Protein AF-A0A954EF34-F1 (afdb_monomer)

Mean predicted aligned error: 4.03 Å

Radius of gyration: 16.62 Å; Cα contacts (8 Å, |Δi|>4): 221; chains: 1; bounding box: 43×36×41 Å

Foldseek 3Di:
DVCLLCQLQPNDPVSVLVSLQVLLPDQEDELVRLLSLLVSCPDPPPSSVVSSLSNLVSYEYADPVSLLVLLVCLVVDPDPVSLLSSLVNLLVNLAADPNSLVSLVVCCDPVHDPSNNLSSLSSCVSRHDPVCLVVNLVVLVVQCPPPDPSSNVSSVVSND

Nearest PDB structures (foldseek):
  9e8j-assembly1_U  TM=6.197E-01  e=1.028E+00  Homo sapiens
  6epd-assembly1_N  TM=5.793E-01  e=1.822E+00  Rattus norvegicus
  6msh-assembly1_U  TM=5.974E-01  e=3.387E+00  Homo sapiens
  8cvt-assembly1_f  TM=4.638E-01  e=3.908E+00  Homo sapiens
  4yv6-assembly2_D  TM=3.339E-01  e=2.004E+00  Streptococcus dysgalactiae

pLDDT: mean 91.8, std 5.05, range [64.88, 97.81]

Secondary structure (DSSP, 8-state):
-HHHHHHHHHS-HHHHHHHHHHHHTSS-B-HHHHHHHHHHT--S-HHHHHHHHHHHHTB---SHHHHHHHHHHHTT--SHHHHHHHHHHHHHH----HHHHHHHHGGGSTTS-HHHHHHHHHHHHHH--GGGHHHHHHHHHHHTT-S-HHHHHHHHTT--

Solvent-accessible surface area (backbone atoms only — not comparable to full-atom values): 8533 Å² total; per-residue (Å²): 109,67,66,41,53,48,24,43,76,73,42,54,74,68,42,23,35,54,25,30,44,58,50,34,74,40,83,68,36,50,45,76,53,48,54,53,43,58,69,52,48,82,55,92,48,63,70,44,39,51,26,35,50,51,24,53,75,38,41,50,46,91,47,66,69,43,45,40,54,52,51,60,43,43,85,72,45,90,45,68,68,56,35,38,50,48,33,52,46,52,26,74,38,50,62,60,32,65,71,39,40,58,59,42,55,65,40,61,43,86,90,43,56,69,70,40,24,48,41,28,54,54,18,38,74,50,16,56,30,78,91,44,46,66,58,53,40,54,51,26,58,58,34,54,73,42,92,47,65,68,48,14,58,54,24,54,74,65,63,116

Sequence (160 aa):
MEDLLTQLKSGTSQQRREAARSLATRSEVSGSVLLALIDCWQTDDEQLREWIAESLEKGQIQTEADAIQLARQLNRCPLIDQQWHILRILARSGVRSQSVYQIIRDYWHPDEAETVRTQALKTAASICPEESSEDFQQQCQKLLKDPSQVIASTAKRYCS

Structure (mmCIF, N/CA/C/O backbone):
data_AF-A0A954EF34-F1
#
_entry.id   AF-A0A954EF34-F1
#
loop_
_atom_site.group_PDB
_atom_site.id
_atom_site.type_symbol
_atom_site.label_atom_id
_atom_site.label_alt_id
_atom_site.label_comp_id
_atom_site.label_asym_id
_atom_site.label_entity_id
_atom_site.label_seq_id
_atom_site.pdbx_PDB_ins_code
_atom_site.Cartn_x
_atom_site.Cartn_y
_atom_site.Cartn_z
_atom_site.occupancy
_atom_site.B_iso_or_equiv
_atom_site.auth_seq_id
_atom_site.auth_comp_id
_atom_site.auth_asym_id
_atom_site.auth_atom_id
_atom_site.pdbx_PDB_model_num
ATOM 1 N N . MET A 1 1 ? -10.288 -0.031 21.423 1.00 83.75 1 MET A N 1
ATOM 2 C CA . MET A 1 1 ? -9.856 -0.008 20.003 1.00 83.75 1 MET A CA 1
ATOM 3 C C . MET A 1 1 ? -11.082 -0.059 19.113 1.00 83.75 1 MET A C 1
ATOM 5 O O . MET A 1 1 ? -11.216 0.793 18.251 1.00 83.75 1 MET A O 1
ATOM 9 N N . GLU A 1 2 ? -11.995 -0.994 19.372 1.00 85.69 2 GLU A N 1
ATOM 10 C CA . GLU A 1 2 ? -13.271 -1.123 18.658 1.00 85.69 2 GLU A CA 1
ATOM 11 C C . GLU A 1 2 ? -14.100 0.168 18.654 1.00 85.69 2 GLU A C 1
ATOM 13 O O . GLU A 1 2 ? -14.547 0.577 17.590 1.00 85.69 2 GLU A O 1
ATOM 18 N N . ASP A 1 3 ? -14.200 0.881 19.781 1.00 90.88 3 ASP A N 1
ATOM 19 C CA . ASP A 1 3 ? -14.911 2.171 19.822 1.00 90.88 3 ASP A CA 1
ATOM 20 C C . ASP A 1 3 ? -14.321 3.214 18.865 1.00 90.88 3 ASP A C 1
ATOM 22 O O . ASP A 1 3 ? -15.062 3.893 18.159 1.00 90.88 3 ASP A O 1
ATOM 26 N N . LEU A 1 4 ? -12.986 3.301 18.778 1.00 91.56 4 LEU A N 1
ATOM 27 C CA . LEU A 1 4 ? -12.308 4.213 17.850 1.00 91.56 4 LEU A CA 1
ATOM 28 C C . LEU A 1 4 ? -12.561 3.804 16.395 1.00 91.56 4 LEU A C 1
ATOM 30 O O . LEU A 1 4 ? -12.767 4.661 15.545 1.00 91.56 4 LEU A O 1
ATOM 34 N N . LEU A 1 5 ? -12.584 2.501 16.102 1.00 91.00 5 LEU A N 1
ATOM 35 C CA . LEU A 1 5 ? -12.902 1.999 14.764 1.00 91.00 5 LEU A CA 1
ATOM 36 C C . LEU A 1 5 ? -14.351 2.291 14.372 1.00 91.00 5 LEU A C 1
ATOM 38 O O . LEU A 1 5 ? -14.607 2.681 13.235 1.00 91.00 5 LEU A O 1
ATOM 42 N N . THR A 1 6 ? -15.286 2.141 15.307 1.00 92.81 6 THR A N 1
ATOM 43 C CA . THR A 1 6 ? -16.696 2.489 15.103 1.00 92.81 6 THR A CA 1
ATOM 44 C C . THR A 1 6 ? -16.847 3.988 14.859 1.00 92.81 6 THR A C 1
ATOM 46 O O . THR A 1 6 ? -17.466 4.392 13.878 1.00 92.81 6 THR A O 1
ATOM 49 N N . GLN A 1 7 ? -16.215 4.827 15.684 1.00 93.56 7 GLN A N 1
ATOM 50 C CA . GLN A 1 7 ? -16.222 6.282 15.505 1.00 93.56 7 GLN A CA 1
ATOM 51 C C . GLN A 1 7 ? -15.598 6.709 14.173 1.00 93.56 7 GLN A C 1
ATOM 53 O O . GLN A 1 7 ? -16.146 7.577 13.502 1.00 93.56 7 GLN A O 1
ATOM 58 N N . LEU A 1 8 ? -14.498 6.079 13.756 1.00 92.19 8 LEU A N 1
ATOM 59 C CA . LEU A 1 8 ? -13.829 6.367 12.488 1.00 92.19 8 LEU A CA 1
ATOM 60 C C . LEU A 1 8 ? -14.711 6.035 11.270 1.00 92.19 8 LEU A C 1
ATOM 62 O O . LEU A 1 8 ? -14.740 6.803 10.304 1.00 92.19 8 LEU A O 1
ATOM 66 N N . LYS A 1 9 ? -15.437 4.911 11.327 1.00 90.75 9 LYS A N 1
ATOM 67 C CA . LYS A 1 9 ? -16.268 4.407 10.223 1.00 90.75 9 LYS A CA 1
ATOM 68 C C . LYS A 1 9 ? -17.631 5.086 10.123 1.00 90.75 9 LYS A C 1
ATOM 70 O O . LYS A 1 9 ? -18.087 5.351 9.017 1.00 90.75 9 LYS A O 1
ATOM 75 N N . SER A 1 10 ? -18.294 5.334 11.252 1.00 91.38 10 SER A N 1
ATOM 76 C CA . SER A 1 10 ? -19.704 5.756 11.276 1.00 91.38 10 SER A CA 1
ATOM 77 C C . SER A 1 10 ? -20.009 6.908 12.235 1.00 91.38 10 SER A C 1
ATOM 79 O O . SER A 1 10 ? -21.178 7.199 12.481 1.00 91.38 10 SER A O 1
ATOM 81 N N . GLY A 1 11 ? -18.992 7.548 12.813 1.00 91.12 11 GLY A N 1
ATOM 82 C CA . GLY A 1 11 ? -19.175 8.725 13.659 1.00 91.12 11 GLY A CA 1
ATOM 83 C C . GLY A 1 11 ? -19.466 10.001 12.864 1.00 91.12 11 GLY A C 1
ATOM 84 O O . GLY A 1 11 ? -19.335 10.056 11.640 1.00 91.12 11 GLY A O 1
ATOM 85 N N . THR A 1 12 ? -19.814 11.068 13.582 1.00 93.56 12 THR A N 1
ATOM 86 C CA . THR A 1 12 ? -19.846 12.433 13.034 1.00 93.56 12 THR A CA 1
ATOM 87 C C . THR A 1 12 ? -18.456 12.860 12.552 1.00 93.56 12 THR A C 1
ATOM 89 O O . THR A 1 12 ? -17.453 12.288 12.974 1.00 93.56 12 THR A O 1
ATOM 92 N N . SER A 1 13 ? -18.349 13.904 11.722 1.00 89.88 13 SER A N 1
ATOM 93 C CA . SER A 1 13 ? -17.039 14.407 11.268 1.00 89.88 13 SER A CA 1
ATOM 94 C C . SER A 1 13 ? -16.082 14.685 12.432 1.00 89.88 13 SER A C 1
ATOM 96 O O . SER A 1 13 ? -14.914 14.317 12.365 1.00 89.88 13 SER A O 1
ATOM 98 N N . GLN A 1 14 ? -16.589 15.244 13.537 1.00 92.81 14 GLN A N 1
ATOM 99 C CA . GLN A 1 14 ? -15.803 15.458 14.752 1.00 92.81 14 GLN A CA 1
ATOM 100 C C . GLN A 1 14 ? -15.358 14.138 15.402 1.00 92.81 14 GLN A C 1
ATOM 102 O O . GLN A 1 14 ? -14.187 13.999 15.742 1.00 92.81 14 GLN A O 1
ATOM 107 N N . GLN A 1 15 ? -16.247 13.152 15.532 1.00 94.38 15 GLN A N 1
ATOM 108 C CA . GLN A 1 15 ? -15.893 11.845 16.100 1.00 94.38 15 GLN A CA 1
ATOM 109 C C . GLN A 1 15 ? -14.874 11.101 15.232 1.00 94.38 15 GLN A C 1
ATOM 111 O O . GLN A 1 15 ? -13.936 10.511 15.758 1.00 94.38 15 GLN A O 1
ATOM 116 N N . ARG A 1 16 ? -15.014 11.162 13.903 1.00 93.75 16 ARG A N 1
ATOM 117 C CA . ARG A 1 16 ? -14.060 10.562 12.958 1.00 93.75 16 ARG A CA 1
ATOM 118 C C . ARG A 1 16 ? -12.677 11.190 13.106 1.00 93.75 16 ARG A C 1
ATOM 120 O O . ARG A 1 16 ? -11.682 10.476 13.188 1.00 93.75 16 ARG A O 1
ATOM 127 N N . ARG A 1 17 ? -12.634 12.519 13.200 1.00 91.50 17 ARG A N 1
ATOM 128 C CA . ARG A 1 17 ? -11.441 13.328 13.474 1.00 91.50 17 ARG A CA 1
ATOM 129 C C . ARG A 1 17 ? -10.765 12.949 14.789 1.00 91.50 17 ARG A C 1
ATOM 131 O O . ARG A 1 17 ? -9.581 12.630 14.803 1.00 91.50 17 ARG A O 1
ATOM 138 N N . GLU A 1 18 ? -11.516 12.938 15.885 1.00 93.12 18 GLU A N 1
ATOM 139 C CA . GLU A 1 18 ? -11.010 12.572 17.212 1.00 93.12 18 GLU A CA 1
ATOM 140 C C . GLU A 1 18 ? -10.507 11.126 17.251 1.00 93.12 18 GLU A C 1
ATOM 142 O O . GLU A 1 18 ? -9.452 10.859 17.834 1.00 93.12 18 GLU A O 1
ATOM 147 N N . ALA A 1 19 ? -11.206 10.209 16.580 1.00 93.56 19 ALA A N 1
ATOM 148 C CA . ALA A 1 19 ? -10.789 8.822 16.457 1.00 93.56 19 ALA A CA 1
ATOM 149 C C . ALA A 1 19 ? -9.484 8.693 15.661 1.00 93.56 19 ALA A C 1
ATOM 151 O O . ALA A 1 19 ? -8.542 8.075 16.152 1.00 93.56 19 ALA A O 1
ATOM 152 N N . ALA A 1 20 ? -9.384 9.320 14.484 1.00 92.19 20 ALA A N 1
ATOM 153 C CA . ALA A 1 20 ? -8.168 9.308 13.671 1.00 92.19 20 ALA A CA 1
ATOM 154 C C . ALA A 1 20 ? -6.982 9.946 14.401 1.00 92.19 20 ALA A C 1
ATOM 156 O O . ALA A 1 20 ? -5.909 9.353 14.446 1.00 92.19 20 ALA A O 1
ATOM 157 N N . ARG A 1 21 ? -7.179 11.093 15.061 1.00 92.50 21 ARG A N 1
ATOM 158 C CA . ARG A 1 21 ? -6.149 11.725 15.896 1.00 92.50 21 ARG A CA 1
ATOM 159 C C . ARG A 1 21 ? -5.697 10.801 17.026 1.00 92.50 21 ARG A C 1
ATOM 161 O O . ARG A 1 21 ? -4.505 10.665 17.279 1.00 92.50 21 ARG A O 1
ATOM 168 N N . SER A 1 22 ? -6.643 10.161 17.709 1.00 92.25 22 SER A N 1
ATOM 169 C CA . SER A 1 22 ? -6.346 9.227 18.803 1.00 92.25 22 SER A CA 1
ATOM 170 C C . SER A 1 22 ? -5.623 7.969 18.321 1.00 92.25 22 SER A C 1
ATOM 172 O O . SER A 1 22 ? -4.856 7.378 19.077 1.00 92.25 22 SER A O 1
ATOM 174 N N . LEU A 1 23 ? -5.865 7.53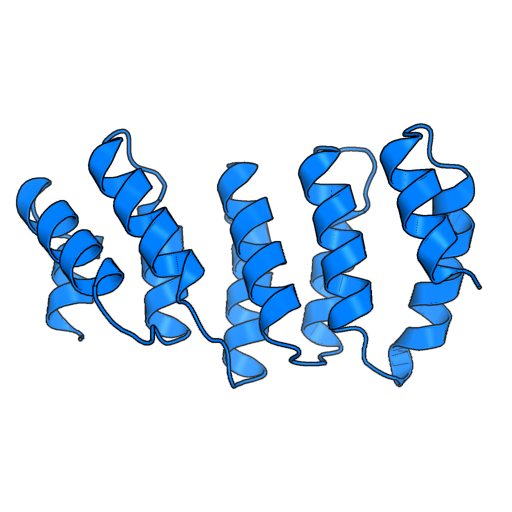7 17.082 1.00 91.06 23 LEU A N 1
ATOM 175 C CA . LEU A 1 23 ? -5.106 6.466 16.439 1.00 91.06 23 LEU A CA 1
ATOM 176 C C . LEU A 1 23 ? -3.705 6.946 16.040 1.00 91.06 23 LEU A C 1
ATOM 178 O O . LEU A 1 23 ? -2.740 6.222 16.270 1.00 91.06 23 LEU A O 1
ATOM 182 N N . ALA A 1 24 ? -3.572 8.182 15.558 1.00 87.75 24 ALA A N 1
ATOM 183 C CA . ALA A 1 24 ? -2.295 8.772 15.173 1.00 87.75 24 ALA A CA 1
ATOM 184 C C . ALA A 1 24 ? -1.352 8.936 16.368 1.00 87.75 24 ALA A C 1
ATOM 186 O O . ALA A 1 24 ? -0.144 8.813 16.211 1.00 87.75 24 ALA A O 1
ATOM 187 N N . THR A 1 25 ? -1.851 9.176 17.582 1.00 88.06 25 THR A N 1
ATOM 188 C CA . THR A 1 25 ? -0.995 9.291 18.777 1.00 88.06 25 THR A CA 1
ATOM 189 C C . THR A 1 25 ? -0.551 7.949 19.361 1.00 88.06 25 THR A C 1
ATOM 191 O O . THR A 1 25 ? 0.275 7.932 20.275 1.00 88.06 25 THR A O 1
ATOM 194 N N . ARG A 1 26 ? -1.051 6.819 18.849 1.00 86.06 26 ARG A N 1
ATOM 195 C CA . ARG A 1 26 ? -0.655 5.487 19.324 1.00 86.06 26 ARG A CA 1
ATOM 196 C C . ARG A 1 26 ? 0.688 5.067 18.738 1.00 86.06 26 ARG A C 1
ATOM 198 O O . ARG A 1 26 ? 1.029 5.416 17.613 1.00 86.06 26 ARG A O 1
ATOM 205 N N . SER A 1 27 ? 1.446 4.306 19.525 1.00 72.88 27 SER A N 1
ATOM 206 C CA . SER A 1 27 ? 2.754 3.782 19.121 1.00 72.88 27 SER A CA 1
ATOM 207 C C . SER A 1 27 ? 2.648 2.699 18.052 1.00 72.88 27 SER A C 1
ATOM 209 O O . SER A 1 27 ? 3.551 2.571 17.235 1.00 72.88 27 SER A O 1
ATOM 211 N N . GLU A 1 28 ? 1.554 1.934 18.053 1.00 73.75 28 GLU A N 1
ATOM 212 C CA . GLU A 1 28 ? 1.329 0.834 17.120 1.00 73.75 28 GLU A CA 1
ATOM 213 C C . GLU A 1 28 ? -0.143 0.744 16.723 1.00 73.75 28 GLU A C 1
ATOM 215 O O . GLU A 1 28 ? -1.054 0.943 17.538 1.00 73.75 28 GLU A O 1
ATOM 220 N N . VAL A 1 29 ? -0.365 0.416 15.452 1.00 81.06 29 VAL A N 1
ATOM 221 C CA . VAL A 1 29 ? -1.690 0.218 14.868 1.00 81.06 29 VAL A CA 1
ATOM 222 C C . VAL A 1 29 ? -1.706 -1.116 14.126 1.00 81.06 29 VAL A C 1
ATOM 224 O O . VAL A 1 29 ? -0.845 -1.359 13.282 1.00 81.06 29 VAL A O 1
ATOM 227 N N . SER A 1 30 ? -2.657 -1.989 14.478 1.00 83.88 30 SER A N 1
ATOM 228 C CA . SER A 1 30 ? -2.760 -3.356 13.946 1.00 83.88 30 SER A CA 1
ATOM 229 C C . SER A 1 30 ? -3.337 -3.396 12.528 1.00 83.88 30 SER A C 1
ATOM 231 O O . SER A 1 30 ? -3.979 -2.441 12.089 1.00 83.88 30 SER A O 1
ATOM 233 N N . GLY A 1 31 ? -3.185 -4.532 11.831 1.00 82.38 31 GLY A N 1
ATOM 234 C CA . GLY A 1 31 ? -3.682 -4.732 10.461 1.00 82.38 31 GLY A CA 1
ATOM 235 C C . GLY A 1 31 ? -5.156 -4.354 10.267 1.00 82.38 31 GLY A C 1
ATOM 236 O O . GLY A 1 31 ? -5.490 -3.591 9.363 1.00 82.38 31 GLY A O 1
ATOM 237 N N . SER A 1 32 ? -6.034 -4.783 11.180 1.00 83.25 32 SER A N 1
ATOM 238 C CA . SER A 1 32 ? -7.465 -4.425 11.147 1.00 83.25 32 SER A CA 1
ATOM 239 C C . SER A 1 32 ? -7.731 -2.917 11.234 1.00 83.25 32 SER A C 1
ATOM 241 O O . SER A 1 32 ? -8.666 -2.412 10.607 1.00 83.25 32 SER A O 1
ATOM 243 N N . VAL A 1 33 ? -6.904 -2.181 11.980 1.00 88.31 33 VAL A N 1
ATOM 244 C CA . VAL A 1 33 ? -7.017 -0.726 12.078 1.00 88.31 33 VAL A CA 1
ATOM 245 C C . VAL A 1 33 ? -6.491 -0.056 10.814 1.00 88.31 33 VAL A C 1
ATOM 247 O O . 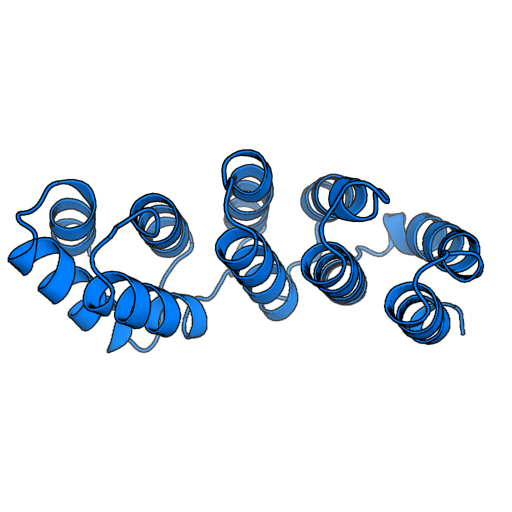VAL A 1 33 ? -7.106 0.898 10.349 1.00 88.31 33 VAL A O 1
ATOM 250 N N . LEU A 1 34 ? -5.415 -0.574 10.215 1.00 87.75 34 LEU A N 1
ATOM 251 C CA . LEU A 1 34 ? -4.889 -0.063 8.946 1.00 87.75 34 LEU A CA 1
ATOM 252 C C . LEU A 1 34 ? -5.919 -0.161 7.824 1.00 87.75 34 LEU A C 1
ATOM 254 O O . LEU A 1 34 ? -6.122 0.812 7.103 1.00 87.75 34 LEU A O 1
ATOM 258 N N . LEU A 1 35 ? -6.624 -1.289 7.727 1.00 87.31 35 LEU A N 1
ATOM 259 C CA . LEU A 1 35 ? -7.704 -1.455 6.754 1.00 87.31 35 LEU A CA 1
ATOM 260 C C . LEU A 1 35 ? -8.816 -0.420 6.962 1.00 87.31 35 LEU A C 1
ATOM 262 O O . LEU A 1 35 ? -9.220 0.247 6.015 1.00 87.31 35 LEU A O 1
ATOM 266 N N . ALA A 1 36 ? -9.255 -0.219 8.208 1.00 89.62 36 ALA A N 1
ATOM 267 C CA . ALA A 1 36 ? -10.280 0.776 8.518 1.00 89.62 36 ALA A CA 1
ATOM 268 C C . ALA A 1 36 ? -9.833 2.214 8.202 1.00 89.62 36 ALA A C 1
ATOM 270 O O . ALA A 1 36 ? -10.629 3.009 7.704 1.00 89.62 36 ALA A O 1
ATOM 271 N N . LEU A 1 37 ? -8.571 2.545 8.482 1.00 90.94 37 LEU A N 1
ATOM 272 C CA . LEU A 1 37 ? -7.963 3.836 8.159 1.00 90.94 37 LEU A CA 1
ATOM 273 C C . LEU A 1 37 ? -7.942 4.081 6.645 1.00 90.94 37 LEU A C 1
ATOM 275 O O . LEU A 1 37 ? -8.328 5.158 6.199 1.00 90.94 37 LEU A O 1
ATOM 279 N N . ILE A 1 38 ? -7.565 3.074 5.857 1.00 90.25 38 ILE A N 1
ATOM 280 C CA . ILE A 1 38 ? -7.548 3.151 4.390 1.00 90.25 38 ILE A CA 1
ATOM 281 C C . ILE A 1 38 ? -8.955 3.309 3.818 1.00 90.25 38 ILE A C 1
ATOM 283 O O . ILE A 1 38 ? -9.161 4.168 2.962 1.00 90.25 38 ILE A O 1
ATOM 287 N N . ASP A 1 39 ? -9.929 2.542 4.310 1.00 87.69 39 ASP A N 1
ATOM 288 C CA 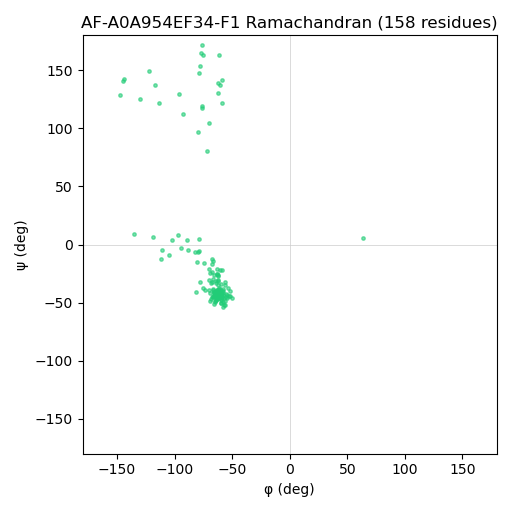. ASP A 1 39 ? -11.329 2.677 3.888 1.00 87.69 39 ASP A CA 1
ATOM 289 C C . ASP A 1 39 ? -11.854 4.099 4.153 1.00 87.69 39 ASP A C 1
ATOM 291 O O . ASP A 1 39 ? -12.562 4.681 3.335 1.00 87.69 39 ASP A O 1
ATOM 295 N N . CYS A 1 40 ? -11.459 4.696 5.281 1.00 88.19 40 CYS A N 1
ATOM 296 C CA . CYS A 1 40 ? -11.906 6.029 5.685 1.00 88.19 40 CYS A CA 1
ATOM 297 C C . CYS A 1 40 ? -11.126 7.181 5.037 1.00 88.19 40 CYS A C 1
ATOM 299 O O . CYS A 1 40 ? -11.513 8.339 5.214 1.00 88.19 40 CYS A O 1
ATOM 301 N N . TRP A 1 41 ? -10.055 6.890 4.293 1.00 88.12 41 TRP A N 1
ATOM 302 C CA . TRP A 1 41 ? -9.211 7.896 3.642 1.00 88.12 41 TRP A CA 1
ATOM 303 C C . TRP A 1 41 ? -9.946 8.632 2.515 1.00 88.12 41 TRP A C 1
ATOM 305 O O . TRP A 1 41 ? -9.603 9.771 2.198 1.00 88.12 41 TRP A O 1
ATOM 315 N N . GLN A 1 42 ? -10.982 8.022 1.927 1.00 84.06 42 GLN A N 1
ATOM 316 C CA . GLN A 1 42 ? -11.875 8.701 0.983 1.00 84.06 42 GLN A CA 1
ATOM 317 C C . GLN A 1 42 ? -12.769 9.695 1.730 1.00 84.06 42 GLN A C 1
ATOM 319 O O . GLN A 1 42 ? -13.910 9.414 2.092 1.00 84.06 42 GLN A O 1
ATOM 324 N N . THR A 1 43 ? -12.207 10.859 2.023 1.00 83.94 43 THR A N 1
ATOM 325 C CA . THR A 1 43 ? -12.866 11.933 2.754 1.00 83.94 43 THR A CA 1
ATOM 326 C C . THR A 1 43 ? -12.414 13.279 2.206 1.00 83.94 43 THR A C 1
ATOM 328 O O . THR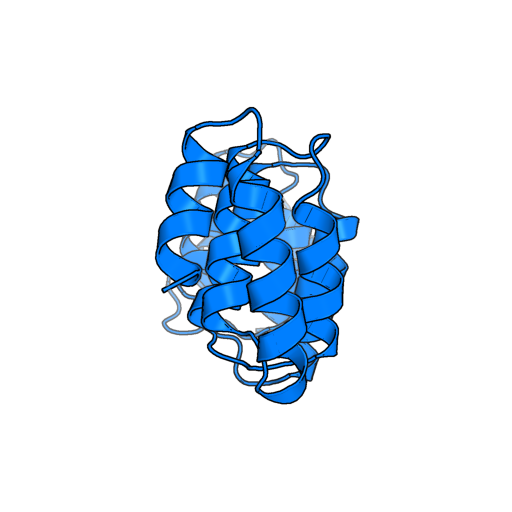 A 1 43 ? -11.229 13.464 1.921 1.00 83.94 43 THR A O 1
ATOM 331 N N . ASP A 1 44 ? -13.340 14.229 2.096 1.00 86.56 44 ASP A N 1
ATOM 332 C CA . ASP A 1 44 ? -13.041 15.630 1.748 1.00 86.56 44 ASP A CA 1
ATOM 333 C C . ASP A 1 44 ? -12.498 16.423 2.947 1.00 86.56 44 ASP A C 1
ATOM 335 O O . ASP A 1 44 ? -12.090 17.575 2.836 1.00 86.56 44 ASP A O 1
ATOM 339 N N . ASP A 1 45 ? -12.485 15.789 4.116 1.00 89.94 45 ASP A N 1
ATOM 340 C CA . ASP A 1 45 ? -11.947 16.341 5.346 1.00 89.94 45 ASP A CA 1
ATOM 341 C C . ASP A 1 45 ? -10.416 16.224 5.372 1.00 89.94 45 ASP A C 1
ATOM 343 O O . ASP A 1 45 ? -9.863 15.175 5.710 1.00 89.94 45 ASP A O 1
ATOM 347 N N . GLU A 1 46 ? -9.735 17.307 4.999 1.00 88.12 46 GLU A N 1
ATOM 348 C CA . GLU A 1 46 ? -8.271 17.387 4.925 1.00 88.12 46 GLU A CA 1
ATOM 349 C C . GLU A 1 46 ? -7.592 17.012 6.249 1.00 88.12 46 GLU A C 1
ATOM 351 O O . GLU A 1 46 ? -6.655 16.216 6.259 1.00 88.12 46 GLU A O 1
ATOM 356 N N . GLN A 1 47 ? -8.123 17.492 7.376 1.00 89.56 47 GLN A N 1
ATOM 357 C CA . GLN A 1 47 ? -7.565 17.203 8.696 1.00 89.56 47 GLN A CA 1
ATOM 358 C C . GLN A 1 47 ? -7.709 15.721 9.064 1.00 89.56 47 GLN A C 1
ATOM 360 O O . GLN A 1 47 ? -6.804 15.113 9.636 1.00 89.56 47 GLN A O 1
ATOM 365 N N . LEU A 1 48 ? -8.848 15.113 8.717 1.00 91.06 48 LEU A N 1
ATOM 366 C CA . LEU A 1 48 ? -9.030 13.675 8.886 1.00 91.06 48 LEU A CA 1
ATOM 367 C C . LEU A 1 48 ? -8.027 12.900 8.023 1.00 91.06 48 LEU A C 1
ATOM 369 O O . LEU A 1 48 ? -7.428 11.942 8.505 1.00 91.06 48 LEU A O 1
ATOM 373 N N . ARG A 1 49 ? -7.809 13.326 6.776 1.00 90.31 49 ARG A N 1
ATOM 374 C CA . ARG A 1 49 ? -6.841 12.697 5.869 1.00 90.31 49 ARG A CA 1
ATOM 375 C C . ARG A 1 49 ? -5.414 12.766 6.419 1.00 90.31 49 ARG A C 1
ATOM 377 O O . ARG A 1 49 ? -4.719 11.755 6.388 1.00 90.31 49 ARG A O 1
ATOM 384 N N . GLU A 1 50 ? -5.010 13.908 6.970 1.00 88.88 50 GLU A N 1
ATOM 385 C CA . GLU A 1 50 ? -3.700 14.100 7.604 1.00 88.88 50 GLU A CA 1
ATOM 386 C C . GLU A 1 50 ? -3.489 13.129 8.777 1.00 88.88 50 GLU A C 1
ATOM 388 O O . GLU A 1 50 ? -2.513 12.379 8.799 1.00 88.88 50 GLU A O 1
ATOM 393 N N . TRP A 1 51 ? -4.445 13.031 9.705 1.00 92.38 51 TRP A N 1
ATOM 394 C CA . TRP A 1 51 ? -4.323 12.093 10.828 1.00 92.38 51 TRP A CA 1
ATOM 395 C C . TRP A 1 51 ? -4.387 10.626 10.414 1.00 92.38 51 TRP A C 1
ATOM 397 O O . TRP A 1 51 ? -3.744 9.780 11.042 1.00 92.38 51 TRP A O 1
ATOM 407 N N . ILE A 1 52 ? -5.138 10.298 9.361 1.00 91.62 52 ILE A N 1
ATOM 408 C CA . ILE A 1 52 ? -5.106 8.952 8.788 1.00 91.62 52 ILE A CA 1
ATOM 409 C C . ILE A 1 52 ? -3.702 8.666 8.235 1.00 91.62 52 ILE A C 1
ATOM 411 O O . ILE A 1 52 ? -3.153 7.607 8.539 1.00 91.62 52 ILE A O 1
ATOM 415 N N . ALA A 1 53 ? -3.092 9.602 7.500 1.00 88.50 53 ALA A N 1
ATOM 416 C CA . ALA A 1 53 ? -1.724 9.474 6.996 1.00 88.50 53 ALA A CA 1
ATOM 417 C C . ALA A 1 53 ? -0.721 9.217 8.125 1.00 88.50 53 ALA A C 1
ATOM 419 O O . ALA A 1 53 ? -0.006 8.213 8.088 1.00 88.50 53 ALA A O 1
ATOM 420 N N . GLU A 1 54 ? -0.733 10.047 9.170 1.00 88.56 54 GLU A N 1
ATOM 421 C CA . GLU A 1 54 ? 0.129 9.874 10.346 1.00 88.56 54 GLU A CA 1
ATOM 422 C C . GLU A 1 54 ? -0.079 8.516 11.033 1.00 88.56 54 GLU A C 1
ATOM 424 O O . GLU A 1 54 ? 0.883 7.865 11.448 1.00 88.56 54 GLU A O 1
ATOM 429 N N . SER A 1 55 ? -1.330 8.059 11.138 1.00 89.12 55 SER A N 1
ATOM 430 C CA . SER A 1 55 ? -1.656 6.752 11.719 1.00 89.12 55 SER A CA 1
ATOM 431 C C . SER A 1 55 ? -1.094 5.605 10.876 1.00 89.12 55 SER A C 1
ATOM 433 O O . SER A 1 55 ? -0.499 4.670 11.413 1.00 89.12 55 SER A O 1
ATOM 435 N N . LEU A 1 56 ? -1.236 5.675 9.548 1.00 89.00 56 LEU A N 1
ATOM 436 C CA . LEU A 1 56 ? -0.686 4.678 8.626 1.00 89.00 56 LEU A CA 1
ATOM 437 C C . LEU A 1 56 ? 0.845 4.622 8.691 1.00 89.00 56 LEU A C 1
ATOM 439 O O . LEU A 1 56 ? 1.436 3.540 8.599 1.00 89.00 56 LEU A O 1
ATOM 443 N N . GLU A 1 57 ? 1.515 5.755 8.910 1.00 84.94 57 GLU A N 1
ATOM 444 C CA . GLU A 1 57 ? 2.968 5.774 9.088 1.00 84.94 57 GLU A CA 1
ATOM 445 C C . GLU A 1 57 ? 3.425 4.990 10.325 1.00 84.94 57 GLU A C 1
ATOM 447 O O . GLU A 1 57 ? 4.523 4.434 10.308 1.00 84.94 57 GLU A O 1
ATOM 452 N N . LYS A 1 58 ? 2.573 4.843 11.338 1.00 84.62 58 LYS A N 1
ATOM 453 C CA . LYS A 1 58 ? 2.844 4.056 12.555 1.00 84.62 58 LYS A CA 1
ATOM 454 C C . LYS A 1 58 ? 2.324 2.619 12.471 1.00 84.62 58 LYS A C 1
ATOM 456 O O . LYS A 1 58 ? 2.528 1.820 13.383 1.00 84.62 58 LYS A O 1
ATOM 461 N N . GLY A 1 59 ? 1.654 2.285 11.371 1.00 81.38 59 GLY A N 1
ATOM 462 C CA . GLY A 1 59 ? 1.113 0.964 11.107 1.00 81.38 59 GLY A CA 1
ATOM 463 C C . GLY A 1 59 ? 2.173 -0.119 11.026 1.00 81.38 59 GLY A C 1
ATOM 464 O O . GLY A 1 59 ? 3.128 0.005 10.252 1.00 81.38 59 GLY A O 1
ATOM 465 N N . GLN A 1 60 ? 1.947 -1.208 11.760 1.00 80.50 60 GLN A N 1
ATOM 466 C CA . GLN A 1 60 ? 2.736 -2.428 11.659 1.00 80.50 60 GLN A CA 1
ATOM 467 C C . GLN A 1 60 ? 1.860 -3.582 11.178 1.00 80.50 60 GLN A C 1
ATOM 469 O O . GLN A 1 60 ? 0.733 -3.777 11.630 1.00 80.50 60 GLN A O 1
ATOM 474 N N . ILE A 1 61 ? 2.419 -4.371 10.269 1.00 86.81 61 ILE A N 1
ATOM 475 C CA . ILE A 1 61 ? 1.858 -5.645 9.834 1.00 86.81 61 ILE A CA 1
ATOM 476 C C . ILE A 1 61 ? 2.822 -6.711 10.318 1.00 86.81 61 ILE A C 1
ATOM 478 O O . ILE A 1 61 ? 4.000 -6.664 9.973 1.00 86.81 61 ILE A O 1
ATOM 482 N N . GLN A 1 62 ? 2.323 -7.643 11.123 1.00 83.88 62 GLN A N 1
ATOM 483 C CA . GLN A 1 62 ? 3.140 -8.708 11.710 1.00 83.88 62 GLN A CA 1
ATOM 484 C C . GLN A 1 62 ? 2.793 -10.089 11.148 1.00 83.88 62 GLN A C 1
ATOM 486 O O . GLN A 1 62 ? 3.536 -11.042 11.362 1.00 83.88 62 GLN A O 1
ATOM 491 N N . THR A 1 63 ? 1.672 -10.211 10.430 1.00 90.12 63 THR A N 1
ATOM 492 C CA . THR A 1 63 ? 1.191 -11.491 9.911 1.00 90.12 63 THR A CA 1
ATOM 493 C C . THR A 1 63 ? 1.045 -11.461 8.396 1.00 90.12 63 THR A C 1
ATOM 495 O O . THR A 1 63 ? 0.724 -10.433 7.796 1.00 90.12 63 THR A O 1
ATOM 498 N N . GLU A 1 64 ? 1.235 -12.620 7.768 1.00 93.12 64 GLU A N 1
ATOM 499 C CA . GLU A 1 64 ? 0.951 -12.801 6.344 1.00 93.12 64 GLU A CA 1
ATOM 500 C C . GLU A 1 64 ? -0.528 -12.558 6.022 1.00 93.12 64 GLU A C 1
ATOM 502 O O . GLU A 1 64 ? -0.842 -11.943 5.006 1.00 93.12 64 GLU A O 1
ATOM 507 N N . ALA A 1 65 ? -1.444 -12.969 6.902 1.00 91.88 65 ALA A N 1
ATOM 508 C CA . ALA A 1 65 ? -2.875 -12.755 6.704 1.00 91.88 65 ALA A CA 1
ATOM 509 C C . ALA A 1 65 ? -3.223 -11.260 6.593 1.00 91.88 65 ALA A C 1
ATOM 511 O O . ALA A 1 65 ? -3.938 -10.866 5.669 1.00 91.88 65 ALA A O 1
ATOM 512 N N . ASP A 1 66 ? -2.672 -10.428 7.480 1.00 91.06 66 ASP A N 1
ATOM 513 C CA . ASP A 1 66 ? -2.841 -8.973 7.430 1.00 91.06 66 ASP A CA 1
ATOM 514 C C . ASP A 1 66 ? -2.209 -8.379 6.161 1.00 91.06 66 ASP A C 1
ATOM 516 O O . ASP A 1 66 ? -2.815 -7.529 5.507 1.00 91.06 66 ASP A O 1
ATOM 520 N N . ALA A 1 67 ? -1.019 -8.851 5.769 1.00 93.44 67 ALA A N 1
ATOM 521 C CA . ALA A 1 67 ? -0.346 -8.406 4.548 1.00 93.44 67 ALA A CA 1
ATOM 522 C C . ALA A 1 67 ? -1.174 -8.726 3.292 1.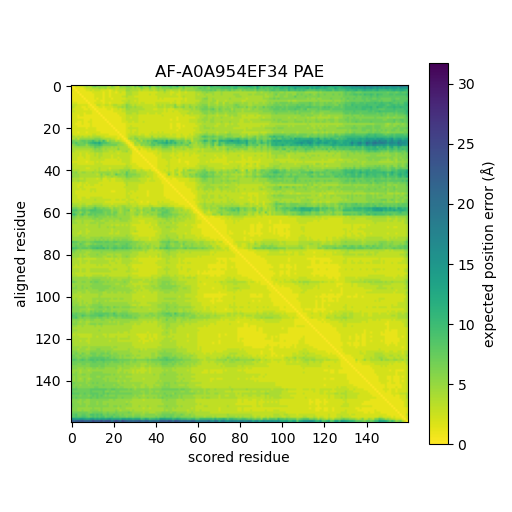00 93.44 67 ALA A C 1
ATOM 524 O O . ALA A 1 67 ? -1.349 -7.870 2.427 1.00 93.44 67 ALA A O 1
ATOM 525 N N . ILE A 1 68 ? -1.744 -9.932 3.210 1.00 94.25 68 ILE A N 1
ATOM 526 C CA . ILE A 1 68 ? -2.621 -10.350 2.108 1.00 94.25 68 ILE A CA 1
ATOM 527 C C . ILE A 1 68 ? -3.890 -9.501 2.074 1.00 94.25 68 ILE A C 1
ATOM 529 O O . ILE A 1 68 ? -4.306 -9.065 0.999 1.00 94.25 68 ILE A O 1
ATOM 533 N N . GLN A 1 69 ? -4.526 -9.264 3.224 1.00 92.62 69 GLN A N 1
ATOM 534 C CA . GLN A 1 69 ? -5.718 -8.419 3.284 1.00 92.62 69 GLN A CA 1
ATOM 535 C C . GLN A 1 69 ? -5.414 -6.998 2.814 1.00 92.62 69 GLN A C 1
ATOM 537 O O . GLN A 1 69 ? -6.161 -6.451 2.003 1.00 92.62 69 GLN A O 1
ATOM 542 N N . LEU A 1 70 ? -4.293 -6.434 3.260 1.00 92.44 70 LEU A N 1
ATOM 543 C CA . LEU A 1 70 ? -3.876 -5.106 2.850 1.00 92.44 70 LEU A CA 1
ATOM 544 C C . LEU A 1 70 ? -3.537 -5.044 1.353 1.00 92.44 70 LEU A C 1
ATOM 546 O O . LEU A 1 70 ? -3.956 -4.116 0.669 1.00 92.44 70 LEU A O 1
ATOM 550 N N . ALA A 1 71 ? -2.844 -6.045 0.814 1.00 94.38 71 ALA A N 1
ATOM 551 C CA . ALA A 1 71 ? -2.543 -6.117 -0.613 1.00 94.38 71 ALA A CA 1
ATOM 552 C C . ALA A 1 71 ? -3.817 -6.188 -1.463 1.00 94.38 71 ALA A C 1
ATOM 554 O O . ALA A 1 71 ? -3.937 -5.486 -2.460 1.00 94.38 71 ALA A O 1
ATOM 555 N N . ARG A 1 72 ? -4.821 -6.964 -1.037 1.00 93.75 72 ARG A N 1
ATOM 556 C CA . ARG A 1 72 ? -6.131 -7.015 -1.711 1.00 93.75 72 ARG A CA 1
ATOM 557 C C . ARG A 1 72 ? -6.864 -5.676 -1.692 1.00 93.75 72 ARG A C 1
ATOM 559 O O . ARG A 1 72 ? -7.678 -5.429 -2.580 1.00 93.75 72 ARG A O 1
ATOM 566 N N . GLN A 1 73 ? -6.588 -4.827 -0.704 1.00 91.56 73 GLN A N 1
ATOM 567 C CA . GLN A 1 73 ? -7.171 -3.494 -0.621 1.00 91.56 73 GLN A CA 1
ATOM 568 C C . GLN A 1 73 ? -6.650 -2.559 -1.723 1.00 91.56 73 GLN A C 1
ATOM 570 O O . GLN A 1 73 ? -7.388 -1.666 -2.125 1.00 91.56 73 GLN A O 1
ATOM 575 N N . LEU A 1 74 ? -5.453 -2.796 -2.284 1.00 90.69 74 LEU A N 1
ATOM 576 C CA . LEU A 1 74 ? -4.928 -2.015 -3.415 1.00 90.69 74 LEU A CA 1
ATOM 577 C C . LEU A 1 74 ? -5.927 -1.950 -4.577 1.00 90.69 74 LEU A C 1
ATOM 579 O O . LEU A 1 74 ? -6.208 -0.868 -5.088 1.00 90.69 74 LEU A O 1
ATOM 583 N N . ASN A 1 75 ? -6.542 -3.089 -4.912 1.00 86.38 75 ASN A N 1
ATOM 584 C CA . ASN A 1 75 ? -7.515 -3.208 -6.003 1.00 86.38 75 ASN A CA 1
ATOM 585 C C . ASN A 1 75 ? -8.831 -2.455 -5.735 1.00 86.38 75 ASN A C 1
ATOM 587 O O . ASN A 1 75 ? -9.666 -2.323 -6.625 1.00 86.38 75 ASN A O 1
ATOM 591 N N . ARG A 1 76 ? -9.054 -2.003 -4.498 1.00 88.06 76 ARG A N 1
ATOM 592 C CA . ARG A 1 76 ? -10.246 -1.257 -4.070 1.00 88.06 76 ARG A CA 1
ATOM 593 C C . ARG A 1 76 ? -9.968 0.231 -3.879 1.00 88.06 76 ARG A C 1
ATOM 595 O O . ARG A 1 76 ? -10.907 0.997 -3.682 1.00 88.06 76 ARG A O 1
ATOM 602 N N . CYS A 1 77 ? -8.701 0.636 -3.924 1.00 86.38 77 CYS A N 1
ATOM 603 C CA . CYS A 1 77 ? -8.277 2.013 -3.744 1.00 86.38 77 CYS A CA 1
ATOM 604 C C . CYS A 1 77 ? -8.189 2.719 -5.105 1.00 86.38 77 CYS A C 1
ATOM 606 O O . CYS A 1 77 ? -7.299 2.396 -5.891 1.00 86.38 77 CYS A O 1
ATOM 608 N N . PRO A 1 78 ? -9.064 3.702 -5.388 1.00 82.88 78 PRO A N 1
ATOM 609 C CA . PRO A 1 78 ? -9.018 4.471 -6.628 1.00 82.88 78 PRO A CA 1
ATOM 610 C C . PRO A 1 78 ? -7.971 5.592 -6.586 1.00 82.88 78 PRO A C 1
ATOM 612 O O . PRO A 1 78 ? -7.660 6.180 -7.61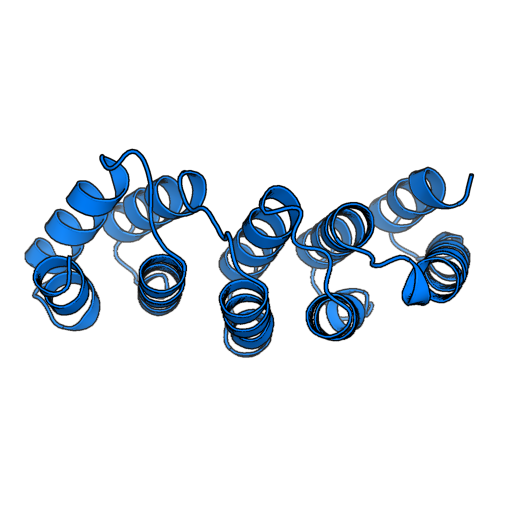6 1.00 82.88 78 PRO A O 1
ATOM 615 N N . LEU A 1 79 ? -7.460 5.936 -5.398 1.00 88.88 79 LEU A N 1
ATOM 616 C CA . LEU A 1 79 ? -6.536 7.050 -5.216 1.00 88.88 79 LEU A CA 1
ATOM 617 C C . LEU A 1 79 ? -5.087 6.563 -5.224 1.00 88.88 79 LEU A C 1
ATOM 619 O O . LEU A 1 79 ? -4.714 5.696 -4.431 1.00 88.88 79 LEU A O 1
ATOM 623 N N . ILE A 1 80 ? -4.266 7.212 -6.048 1.00 91.31 80 ILE A N 1
ATOM 624 C CA . ILE A 1 80 ? -2.817 6.984 -6.159 1.00 91.31 80 ILE A CA 1
ATOM 625 C C . ILE A 1 80 ? -2.142 7.044 -4.781 1.00 91.31 80 ILE A C 1
ATOM 627 O O . ILE A 1 80 ? -1.352 6.165 -4.442 1.00 91.31 80 ILE A O 1
ATOM 631 N N . ASP A 1 81 ? -2.496 8.028 -3.949 1.00 89.00 81 ASP A N 1
ATOM 632 C CA . ASP A 1 81 ? -1.905 8.189 -2.614 1.00 89.00 81 ASP A CA 1
ATOM 633 C C . ASP A 1 81 ? -2.211 6.997 -1.697 1.00 89.00 81 ASP A C 1
ATOM 635 O O . ASP A 1 81 ? -1.330 6.514 -0.986 1.00 89.00 81 ASP A O 1
ATOM 639 N N . GLN A 1 82 ? -3.439 6.466 -1.746 1.00 90.12 82 GLN A N 1
ATOM 640 C CA . GLN A 1 82 ? -3.815 5.285 -0.961 1.00 90.12 82 GLN A CA 1
ATOM 641 C C . GLN A 1 82 ? -3.012 4.064 -1.399 1.00 90.12 82 GLN A C 1
ATOM 643 O O . GLN A 1 82 ? -2.449 3.361 -0.560 1.00 90.12 82 GLN A O 1
ATOM 648 N N . GLN A 1 83 ? -2.934 3.836 -2.712 1.00 94.12 83 GLN A N 1
ATOM 649 C CA . GLN A 1 83 ? -2.163 2.735 -3.281 1.00 94.12 83 GLN A CA 1
ATOM 650 C C . GLN A 1 83 ? -0.691 2.840 -2.870 1.00 94.12 83 GLN A C 1
ATOM 652 O O . GLN A 1 83 ? -0.099 1.873 -2.387 1.00 94.12 83 GLN A O 1
ATOM 657 N N . TRP A 1 84 ? -0.114 4.038 -2.973 1.00 93.75 84 TRP A N 1
ATOM 658 C CA . TRP A 1 84 ? 1.263 4.302 -2.578 1.00 93.75 84 TRP A CA 1
ATOM 659 C C . TRP A 1 84 ? 1.505 4.037 -1.086 1.00 93.75 84 TRP A C 1
ATOM 661 O O . TRP A 1 84 ? 2.477 3.361 -0.731 1.00 93.75 84 TRP A O 1
ATOM 671 N N . HIS A 1 85 ? 0.613 4.501 -0.204 1.00 91.50 85 H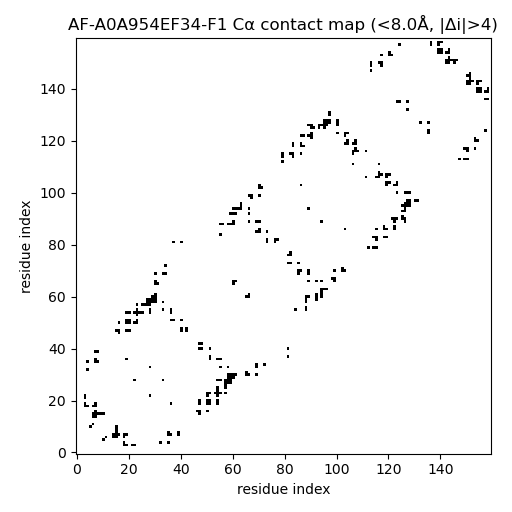IS A N 1
ATOM 672 C CA . HIS A 1 85 ? 0.714 4.246 1.234 1.00 91.50 85 HIS A CA 1
ATOM 673 C C . HIS A 1 85 ? 0.599 2.758 1.559 1.00 91.50 85 HIS A C 1
ATOM 675 O O . HIS A 1 85 ? 1.418 2.251 2.325 1.00 91.50 85 HIS A O 1
ATOM 681 N N . ILE A 1 86 ? -0.345 2.038 0.948 1.00 93.50 86 ILE A N 1
ATOM 682 C CA . ILE A 1 86 ? -0.465 0.587 1.119 1.00 93.50 86 ILE A CA 1
ATOM 683 C C . ILE A 1 86 ? 0.843 -0.110 0.735 1.00 93.50 86 ILE A C 1
ATOM 685 O O . ILE A 1 86 ? 1.394 -0.867 1.536 1.00 93.50 86 ILE A O 1
ATOM 689 N N . LEU A 1 87 ? 1.374 0.171 -0.457 1.00 95.62 87 LEU A N 1
ATOM 690 C CA . LEU A 1 87 ? 2.623 -0.426 -0.930 1.00 95.62 87 LEU A CA 1
ATOM 691 C C . LEU A 1 87 ? 3.787 -0.115 0.018 1.00 95.62 87 LEU A C 1
ATOM 693 O O . LEU A 1 87 ? 4.601 -0.996 0.306 1.00 95.62 87 LEU A O 1
ATOM 697 N N . ARG A 1 88 ? 3.864 1.112 0.546 1.00 94.25 88 ARG A N 1
ATOM 698 C CA . ARG A 1 88 ? 4.887 1.510 1.522 1.00 94.25 88 ARG A CA 1
ATOM 699 C C . ARG A 1 88 ? 4.739 0.766 2.850 1.00 94.25 88 ARG A C 1
ATOM 701 O O . ARG A 1 88 ? 5.751 0.337 3.400 1.00 94.25 88 ARG A O 1
ATOM 708 N N . ILE A 1 89 ? 3.522 0.572 3.360 1.00 92.75 89 ILE A N 1
ATOM 709 C CA . ILE A 1 89 ? 3.288 -0.217 4.581 1.00 92.75 89 ILE A CA 1
ATOM 710 C C . ILE A 1 89 ? 3.712 -1.674 4.352 1.00 92.75 89 ILE A C 1
ATOM 712 O O . ILE A 1 89 ? 4.454 -2.216 5.171 1.00 92.75 89 ILE A O 1
ATOM 716 N N . LEU A 1 90 ? 3.315 -2.279 3.226 1.00 94.44 90 LEU A N 1
ATOM 717 C CA . LEU A 1 90 ? 3.711 -3.643 2.860 1.00 94.44 90 LEU A CA 1
ATOM 718 C C . LEU A 1 90 ? 5.235 -3.788 2.800 1.00 94.44 90 LEU A C 1
ATOM 720 O O . LEU A 1 90 ? 5.774 -4.713 3.398 1.00 94.44 90 LEU A O 1
ATOM 724 N N . ALA A 1 91 ? 5.942 -2.844 2.171 1.00 94.94 91 ALA A N 1
ATOM 725 C CA . ALA A 1 91 ? 7.404 -2.872 2.097 1.00 94.94 91 ALA A CA 1
ATOM 726 C C . ALA A 1 91 ? 8.045 -2.882 3.493 1.00 94.94 91 ALA A C 1
ATOM 728 O O . ALA A 1 91 ? 8.882 -3.728 3.791 1.00 94.94 91 ALA A O 1
ATOM 729 N N . ARG A 1 92 ? 7.608 -1.971 4.373 1.00 93.12 92 ARG A N 1
ATOM 730 C CA . ARG A 1 92 ? 8.140 -1.851 5.741 1.00 93.12 92 ARG A CA 1
ATOM 731 C C . ARG A 1 92 ? 7.843 -3.061 6.616 1.00 93.12 92 ARG A C 1
ATOM 733 O O . ARG A 1 92 ? 8.580 -3.289 7.566 1.00 93.12 92 ARG A O 1
ATOM 740 N N . SER A 1 93 ? 6.770 -3.798 6.327 1.00 91.50 93 SER A N 1
ATOM 741 C CA . SER A 1 93 ? 6.417 -4.986 7.107 1.00 91.50 93 SER A CA 1
ATOM 742 C C . SER A 1 93 ? 7.489 -6.073 7.033 1.00 91.50 93 SER A C 1
ATOM 744 O O . SER A 1 93 ? 7.636 -6.847 7.972 1.00 91.50 93 SER A O 1
ATOM 746 N N . GLY A 1 94 ? 8.220 -6.154 5.912 1.00 90.50 94 GLY A N 1
ATOM 747 C CA . GLY A 1 94 ? 9.177 -7.232 5.651 1.00 90.50 94 GLY A CA 1
ATOM 748 C C . GLY A 1 94 ? 8.541 -8.624 5.543 1.00 90.50 94 GLY A C 1
ATOM 749 O O . GLY A 1 94 ? 9.263 -9.612 5.423 1.00 90.50 94 GLY A O 1
ATOM 750 N N . VAL A 1 95 ? 7.208 -8.725 5.579 1.00 93.38 95 VAL A N 1
ATOM 751 C CA . VAL A 1 95 ? 6.488 -9.996 5.501 1.00 93.38 95 VAL A CA 1
ATOM 752 C C . VAL A 1 95 ? 6.626 -10.553 4.090 1.00 93.38 95 VAL A C 1
ATOM 754 O O . VAL A 1 95 ? 5.985 -10.076 3.154 1.00 93.38 95 VAL A O 1
ATOM 757 N N . ARG A 1 96 ? 7.475 -11.570 3.939 1.00 95.19 96 ARG A N 1
ATOM 758 C CA . ARG A 1 96 ? 7.678 -12.270 2.670 1.00 95.19 96 ARG A CA 1
ATOM 759 C C . ARG A 1 96 ? 6.506 -13.202 2.401 1.00 95.19 96 ARG A C 1
ATOM 761 O O . ARG A 1 96 ? 6.268 -14.122 3.174 1.00 95.19 96 ARG A O 1
ATOM 768 N N . SER A 1 97 ? 5.774 -12.952 1.319 1.00 95.25 97 SER A N 1
ATOM 769 C CA . SER A 1 97 ? 4.593 -13.736 0.953 1.00 95.25 97 SER A CA 1
ATOM 770 C C . SER A 1 97 ? 4.440 -13.822 -0.555 1.00 95.25 97 SER A C 1
ATOM 772 O O . SER A 1 97 ? 4.389 -12.803 -1.250 1.00 95.25 97 SER A O 1
ATOM 774 N N . GLN A 1 98 ? 4.2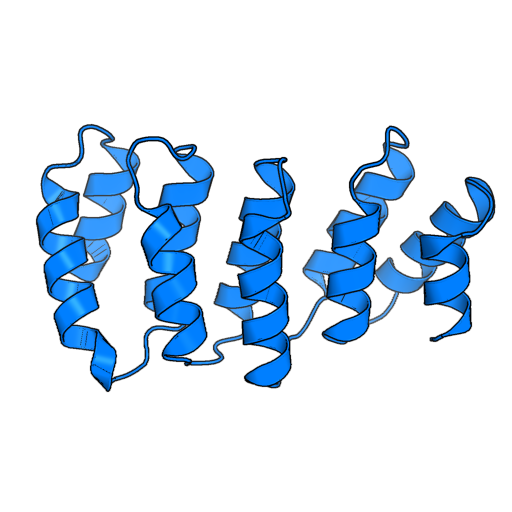79 -15.049 -1.048 1.00 96.00 98 GLN A N 1
ATOM 775 C CA . GLN A 1 98 ? 4.020 -15.319 -2.458 1.00 96.00 98 GLN A CA 1
ATOM 776 C C . GLN A 1 98 ? 2.719 -14.679 -2.938 1.00 96.00 98 GLN A C 1
ATOM 778 O O . GLN A 1 98 ? 2.669 -14.093 -4.019 1.00 96.00 98 GLN A O 1
ATOM 783 N N . SER A 1 99 ? 1.672 -14.749 -2.116 1.00 95.38 99 SER A N 1
ATOM 784 C CA . SER A 1 99 ? 0.363 -14.185 -2.452 1.00 95.38 99 SER A CA 1
ATOM 785 C C . SER A 1 99 ? 0.432 -12.666 -2.577 1.00 95.38 99 SER A C 1
ATOM 787 O O . SER A 1 99 ? -0.127 -12.092 -3.509 1.00 95.38 99 SER A O 1
ATOM 789 N N . VAL A 1 100 ? 1.143 -12.007 -1.657 1.00 96.19 100 VAL A N 1
ATOM 790 C CA . VAL A 1 100 ? 1.324 -10.552 -1.711 1.00 96.19 100 VAL A CA 1
ATOM 791 C C . VAL A 1 100 ? 2.169 -10.165 -2.922 1.00 96.19 100 VAL A C 1
ATOM 793 O O . VAL A 1 100 ? 1.781 -9.253 -3.648 1.00 96.19 100 VAL A O 1
ATOM 796 N N . TYR A 1 101 ? 3.273 -10.877 -3.175 1.00 96.88 101 TYR A N 1
ATOM 797 C CA . TYR A 1 101 ? 4.136 -10.651 -4.336 1.00 96.88 101 TYR A CA 1
ATOM 798 C C . TYR A 1 101 ? 3.355 -10.712 -5.657 1.00 96.88 101 TYR A C 1
ATOM 800 O O . TYR A 1 101 ? 3.484 -9.822 -6.496 1.00 96.88 101 TYR A O 1
ATOM 808 N N . GLN A 1 102 ? 2.499 -11.721 -5.826 1.00 95.25 102 GLN A N 1
ATOM 809 C CA . GLN A 1 102 ? 1.685 -11.864 -7.033 1.00 95.25 102 GLN A CA 1
ATOM 810 C C . GLN A 1 102 ? 0.729 -10.685 -7.235 1.00 95.25 102 GLN A C 1
ATOM 812 O O . GLN A 1 102 ? 0.625 -10.197 -8.353 1.00 95.25 102 GLN A O 1
ATOM 817 N N . ILE A 1 103 ? 0.090 -10.193 -6.168 1.00 95.50 103 ILE A N 1
ATOM 818 C CA . ILE A 1 103 ? -0.826 -9.043 -6.245 1.00 95.50 103 ILE A CA 1
ATOM 819 C C . ILE A 1 103 ? -0.074 -7.767 -6.640 1.00 95.50 103 ILE A C 1
ATOM 821 O O . ILE A 1 103 ? -0.500 -7.045 -7.534 1.00 95.50 103 ILE A O 1
ATOM 825 N N . ILE A 1 104 ? 1.051 -7.466 -5.985 1.00 96.06 104 ILE A N 1
ATOM 826 C CA . ILE A 1 104 ? 1.784 -6.217 -6.255 1.00 96.06 104 ILE A CA 1
ATOM 827 C C . ILE A 1 104 ? 2.466 -6.213 -7.626 1.00 96.06 104 ILE A C 1
ATOM 829 O O . ILE A 1 104 ? 2.781 -5.143 -8.141 1.00 96.06 104 ILE A O 1
ATOM 833 N N . ARG A 1 105 ? 2.706 -7.387 -8.217 1.00 95.00 105 ARG A N 1
ATOM 834 C CA . ARG A 1 105 ? 3.294 -7.514 -9.553 1.00 95.00 105 ARG A CA 1
ATOM 835 C C . ARG A 1 105 ? 2.391 -6.917 -10.631 1.00 95.00 105 ARG A C 1
ATOM 837 O O . ARG A 1 105 ? 2.901 -6.335 -11.587 1.00 95.00 105 ARG A O 1
ATOM 844 N N . ASP A 1 106 ? 1.074 -7.001 -10.455 1.00 94.06 106 ASP A N 1
ATOM 845 C CA . ASP A 1 106 ? 0.104 -6.431 -11.397 1.00 94.06 106 ASP A CA 1
ATOM 846 C C . ASP A 1 106 ? 0.240 -4.897 -11.484 1.00 94.06 106 ASP A C 1
ATOM 848 O O . ASP A 1 106 ? 0.011 -4.305 -12.537 1.00 94.06 106 ASP A O 1
ATOM 852 N N . TYR A 1 107 ? 0.761 -4.261 -10.429 1.00 95.44 107 TYR A N 1
ATOM 853 C CA . TYR A 1 107 ? 0.999 -2.817 -10.365 1.00 95.44 107 TYR A CA 1
ATOM 854 C C . TYR A 1 107 ? 2.257 -2.342 -11.103 1.00 95.44 107 TYR A C 1
ATOM 856 O O . TYR A 1 107 ? 2.614 -1.167 -11.025 1.00 95.44 107 TYR A O 1
ATOM 864 N N . TRP A 1 108 ? 2.972 -3.216 -11.815 1.00 94.75 108 TRP A N 1
ATOM 865 C CA . TRP A 1 108 ? 4.073 -2.797 -12.695 1.00 94.75 108 TRP A CA 1
ATOM 866 C C . TRP A 1 108 ? 3.607 -2.457 -14.106 1.00 94.75 108 TRP A C 1
ATOM 868 O O . TRP A 1 108 ? 4.419 -1.997 -14.917 1.00 94.75 108 TRP A O 1
ATOM 878 N N . HIS A 1 109 ? 2.321 -2.655 -14.402 1.00 92.50 109 HIS A N 1
ATOM 879 C CA . HIS A 1 109 ? 1.745 -2.387 -15.710 1.00 92.50 109 HIS A CA 1
ATOM 880 C C . HIS A 1 109 ? 1.931 -0.913 -16.126 1.00 92.50 109 HIS A C 1
ATOM 882 O O . HIS A 1 109 ? 1.828 -0.036 -15.269 1.00 92.50 109 HIS A O 1
ATOM 888 N N . PRO A 1 110 ? 2.208 -0.602 -17.409 1.00 91.94 110 PRO A N 1
ATOM 889 C CA . PRO A 1 110 ? 2.400 0.777 -17.876 1.00 91.94 110 PRO A CA 1
ATOM 890 C C . PRO A 1 110 ? 1.213 1.722 -17.655 1.00 91.94 110 PRO A C 1
ATOM 892 O O . PRO A 1 110 ? 1.423 2.930 -17.619 1.00 91.94 110 PRO A O 1
ATOM 895 N N . ASP A 1 111 ? 0.002 1.181 -17.504 1.00 92.06 111 ASP A N 1
ATOM 896 C CA . ASP A 1 111 ? -1.219 1.968 -17.262 1.00 92.06 111 ASP A CA 1
ATOM 897 C C . ASP A 1 111 ? -1.308 2.518 -15.830 1.00 92.06 111 ASP A C 1
ATOM 899 O O . ASP A 1 111 ? -2.088 3.429 -15.557 1.00 92.06 111 ASP A O 1
ATOM 903 N N . GLU A 1 112 ? -0.504 1.984 -14.910 1.00 94.12 112 GLU A N 1
ATOM 904 C CA . GLU A 1 112 ? -0.442 2.462 -13.535 1.00 94.12 112 GLU A CA 1
ATOM 905 C C . GLU A 1 112 ? 0.385 3.750 -13.425 1.00 94.12 112 GLU A C 1
ATOM 907 O O . GLU A 1 112 ? 1.325 4.001 -14.186 1.00 94.12 112 GLU A O 1
ATOM 912 N N . ALA A 1 113 ? 0.089 4.568 -12.415 1.00 94.75 113 ALA A N 1
ATOM 913 C CA . ALA A 1 113 ? 0.856 5.785 -12.165 1.00 94.75 113 ALA A CA 1
ATOM 914 C C . ALA A 1 113 ? 2.336 5.464 -11.875 1.00 94.75 113 ALA A C 1
ATOM 916 O O . ALA A 1 113 ? 2.644 4.568 -11.088 1.00 94.75 113 ALA A O 1
ATOM 917 N N . GLU A 1 114 ? 3.275 6.232 -12.444 1.00 96.44 114 GLU A N 1
ATOM 918 C CA . GLU A 1 114 ? 4.723 5.992 -12.287 1.00 96.44 114 GLU A CA 1
ATOM 919 C C . GLU A 1 114 ? 5.158 5.894 -10.812 1.00 96.44 114 GLU A C 1
ATOM 921 O O . GLU A 1 114 ? 5.996 5.061 -10.455 1.00 96.44 114 GLU A O 1
ATOM 926 N N . THR A 1 115 ? 4.556 6.700 -9.934 1.00 96.25 115 THR A N 1
ATOM 927 C CA . THR A 1 115 ? 4.804 6.680 -8.485 1.00 96.25 115 THR A CA 1
ATOM 928 C C . THR A 1 115 ? 4.379 5.360 -7.840 1.00 96.25 115 THR A C 1
ATOM 930 O O . THR A 1 115 ? 5.122 4.821 -7.016 1.00 96.25 115 THR A O 1
ATOM 933 N N . VAL A 1 116 ? 3.229 4.812 -8.241 1.00 97.00 116 VAL A N 1
ATOM 934 C CA . VAL A 1 116 ? 2.698 3.519 -7.780 1.00 97.00 116 VAL A CA 1
ATOM 935 C C . VAL A 1 116 ? 3.563 2.388 -8.311 1.00 97.00 116 VAL A C 1
ATOM 937 O O . VAL A 1 116 ? 4.042 1.585 -7.518 1.00 97.00 116 VAL A O 1
ATOM 940 N N . ARG A 1 117 ? 3.876 2.387 -9.611 1.00 97.50 117 ARG A N 1
ATOM 941 C CA . ARG A 1 117 ? 4.760 1.395 -10.248 1.00 97.50 117 ARG A CA 1
ATOM 942 C C . ARG A 1 117 ? 6.128 1.337 -9.569 1.00 97.50 117 ARG A C 1
ATOM 944 O O . ARG A 1 117 ? 6.606 0.269 -9.187 1.00 97.50 117 ARG A O 1
ATOM 951 N N . THR A 1 118 ? 6.743 2.503 -9.353 1.00 97.75 118 THR A N 1
ATOM 952 C CA . THR A 1 118 ? 8.048 2.624 -8.684 1.00 97.75 118 THR A CA 1
ATOM 953 C C . THR A 1 118 ? 7.983 2.090 -7.259 1.00 97.75 118 THR A C 1
ATOM 955 O O . THR A 1 118 ? 8.891 1.384 -6.811 1.00 97.75 118 THR A O 1
ATOM 958 N N . GLN A 1 119 ? 6.925 2.432 -6.523 1.00 97.81 119 GLN A N 1
ATOM 959 C CA . GLN A 1 119 ? 6.761 1.972 -5.153 1.00 97.81 119 GLN A CA 1
ATOM 960 C C . GLN A 1 119 ? 6.467 0.470 -5.098 1.00 97.81 119 GLN A C 1
ATOM 962 O O . GLN A 1 119 ? 7.061 -0.208 -4.269 1.00 97.81 119 GLN A O 1
ATOM 967 N N . ALA A 1 120 ? 5.657 -0.072 -6.009 1.00 97.62 120 ALA A N 1
ATOM 968 C CA . ALA A 1 120 ? 5.357 -1.497 -6.105 1.00 97.62 120 ALA A CA 1
ATOM 969 C C . ALA A 1 120 ? 6.616 -2.323 -6.378 1.00 97.62 120 ALA A C 1
ATOM 971 O O . ALA A 1 120 ? 6.810 -3.372 -5.765 1.00 97.62 120 ALA A O 1
ATOM 972 N N . LEU A 1 121 ? 7.510 -1.830 -7.237 1.00 97.50 121 LEU A N 1
ATOM 973 C CA . LEU A 1 121 ? 8.796 -2.470 -7.507 1.00 97.50 121 LEU A CA 1
ATOM 974 C C . LEU A 1 121 ? 9.691 -2.512 -6.257 1.00 97.50 121 LEU A C 1
ATOM 976 O O . LEU A 1 121 ? 10.246 -3.558 -5.921 1.00 97.50 121 LEU A O 1
ATOM 980 N N . LYS A 1 122 ? 9.789 -1.395 -5.523 1.00 97.38 122 LYS A N 1
ATOM 981 C CA . LYS A 1 122 ? 10.525 -1.336 -4.245 1.00 97.38 122 LYS A CA 1
ATOM 982 C C . LYS A 1 122 ? 9.911 -2.254 -3.193 1.00 97.38 122 LYS A C 1
ATOM 984 O O . LYS A 1 122 ? 10.638 -2.925 -2.465 1.00 97.38 122 LYS A O 1
ATOM 989 N N . THR A 1 123 ? 8.583 -2.278 -3.111 1.00 97.31 123 THR A N 1
ATOM 990 C CA . THR A 1 123 ? 7.846 -3.154 -2.205 1.00 97.31 123 THR A CA 1
ATOM 991 C C . THR A 1 123 ? 8.175 -4.604 -2.510 1.00 97.31 123 THR A C 1
ATOM 993 O O . THR A 1 123 ? 8.613 -5.310 -1.610 1.00 97.31 123 THR A O 1
ATOM 996 N N . ALA A 1 124 ? 8.088 -5.026 -3.771 1.00 97.19 124 ALA A N 1
ATOM 997 C CA . ALA A 1 124 ? 8.421 -6.388 -4.160 1.00 97.19 124 ALA A CA 1
ATOM 998 C C . ALA A 1 124 ? 9.859 -6.766 -3.834 1.00 97.19 124 ALA A C 1
ATOM 1000 O O . ALA A 1 124 ? 10.063 -7.828 -3.268 1.00 97.19 124 ALA A O 1
ATOM 1001 N N . ALA A 1 125 ? 10.838 -5.894 -4.078 1.00 96.06 125 ALA A N 1
ATOM 1002 C CA . ALA A 1 125 ? 12.219 -6.162 -3.675 1.00 96.06 125 ALA A CA 1
ATOM 1003 C C . ALA A 1 125 ? 12.349 -6.442 -2.162 1.00 96.06 125 ALA A C 1
ATOM 1005 O O . ALA A 1 125 ? 13.162 -7.263 -1.747 1.00 96.06 125 ALA A O 1
ATOM 1006 N N . SER A 1 126 ? 11.533 -5.772 -1.342 1.00 95.31 126 SER A N 1
ATOM 1007 C CA . SER A 1 126 ? 11.543 -5.909 0.117 1.00 95.31 126 SER A CA 1
ATOM 1008 C C . SER A 1 126 ? 10.835 -7.168 0.623 1.00 95.31 126 SER A C 1
ATOM 1010 O O . SER A 1 126 ? 11.216 -7.696 1.665 1.00 95.31 126 SER A O 1
ATOM 1012 N N . ILE A 1 127 ? 9.796 -7.634 -0.076 1.00 94.94 127 ILE A N 1
ATOM 1013 C CA . ILE A 1 127 ? 8.938 -8.741 0.381 1.00 94.94 127 ILE A CA 1
ATOM 1014 C C . ILE A 1 127 ? 8.939 -9.962 -0.546 1.00 94.94 127 ILE A C 1
ATOM 1016 O O . ILE A 1 127 ? 8.173 -10.897 -0.323 1.00 94.94 127 ILE A O 1
ATOM 1020 N N . CYS A 1 128 ? 9.781 -9.976 -1.583 1.00 95.50 128 CYS A N 1
ATOM 1021 C CA . CYS A 1 128 ? 9.900 -11.107 -2.496 1.00 95.50 128 CYS A CA 1
ATOM 1022 C C . CYS A 1 128 ? 10.306 -12.350 -1.694 1.00 95.50 128 CYS A C 1
ATOM 1024 O O . CYS A 1 128 ? 11.349 -12.318 -1.019 1.00 95.50 128 CYS A O 1
ATOM 1026 N N . PRO A 1 129 ? 9.502 -13.425 -1.734 1.00 94.56 129 PRO A N 1
ATOM 1027 C CA . PRO A 1 129 ? 9.891 -14.697 -1.152 1.00 94.56 129 PRO A CA 1
ATOM 1028 C C . PRO A 1 129 ? 10.928 -15.388 -2.056 1.00 94.56 129 PRO A C 1
ATOM 1030 O O . PRO A 1 129 ? 11.117 -14.998 -3.214 1.00 94.56 129 PRO A O 1
ATOM 1033 N N . GLU A 1 130 ? 11.639 -16.380 -1.524 1.00 93.69 130 GLU A N 1
ATOM 1034 C CA . GLU A 1 130 ? 12.771 -17.010 -2.221 1.00 93.69 130 GLU A CA 1
ATOM 1035 C C . GLU A 1 130 ? 12.332 -17.711 -3.511 1.00 93.69 130 GLU A C 1
ATOM 1037 O O . GLU A 1 130 ? 12.979 -17.566 -4.547 1.00 93.69 130 GLU A O 1
ATOM 1042 N N . GLU A 1 131 ? 11.177 -18.372 -3.483 1.00 94.31 131 GLU A N 1
ATOM 1043 C CA . GLU A 1 131 ? 10.580 -19.071 -4.620 1.00 94.31 131 GLU A CA 1
ATOM 1044 C C . GLU A 1 131 ? 10.213 -18.155 -5.799 1.00 94.31 131 GLU A C 1
ATOM 1046 O O . GLU A 1 131 ? 10.099 -18.630 -6.926 1.00 94.31 131 GLU A O 1
ATOM 1051 N N . SER A 1 132 ? 10.057 -16.847 -5.565 1.00 95.56 132 SER A N 1
ATOM 1052 C CA . SER A 1 132 ? 9.793 -15.854 -6.617 1.00 95.56 132 SER A CA 1
ATOM 1053 C C . SER A 1 132 ? 11.015 -15.032 -7.004 1.00 95.56 132 SER A C 1
ATOM 1055 O O . SER A 1 132 ? 10.900 -14.143 -7.845 1.00 95.56 132 SER A O 1
ATOM 1057 N N . SER A 1 133 ? 12.189 -15.317 -6.437 1.00 94.25 133 SER A N 1
ATOM 1058 C CA . SER A 1 133 ? 13.411 -14.557 -6.721 1.00 94.25 133 SER A CA 1
ATOM 1059 C C . SER A 1 133 ? 13.759 -14.572 -8.215 1.00 94.25 133 SER A C 1
ATOM 1061 O O . SER A 1 133 ? 14.051 -13.528 -8.797 1.00 94.25 133 SER A O 1
ATOM 1063 N N . GLU A 1 134 ? 13.645 -15.730 -8.874 1.00 95.56 134 GLU A N 1
ATOM 1064 C CA . GLU A 1 134 ? 13.912 -15.846 -10.312 1.00 95.56 134 GLU A CA 1
ATOM 1065 C C . GLU A 1 134 ? 12.897 -15.076 -11.168 1.00 95.56 134 GLU A C 1
ATOM 1067 O O . GLU A 1 134 ? 13.308 -14.351 -12.077 1.00 95.56 134 GLU A O 1
ATOM 1072 N N . ASP A 1 135 ? 11.590 -15.172 -10.871 1.00 96.00 135 ASP A N 1
ATOM 1073 C CA . ASP A 1 135 ? 10.568 -14.368 -11.566 1.00 96.00 135 ASP A CA 1
ATOM 1074 C C . ASP A 1 135 ? 10.860 -12.880 -11.361 1.00 96.00 135 ASP A C 1
ATOM 1076 O O . ASP A 1 135 ? 10.959 -12.132 -12.329 1.00 96.00 135 ASP A O 1
ATOM 1080 N N . PHE A 1 136 ? 11.121 -12.449 -10.124 1.00 96.69 136 PHE A N 1
ATOM 1081 C CA . PHE A 1 136 ? 11.450 -11.060 -9.817 1.00 96.69 136 PHE A CA 1
ATOM 1082 C C . PHE A 1 136 ? 12.640 -10.543 -10.631 1.00 96.69 136 PHE A C 1
ATOM 1084 O O . PHE A 1 136 ? 12.549 -9.466 -11.224 1.00 96.69 136 PHE A O 1
ATOM 1091 N N . GLN A 1 137 ? 13.719 -11.320 -10.733 1.00 96.38 137 GLN A N 1
ATOM 1092 C CA . GLN A 1 137 ? 14.877 -10.968 -11.556 1.00 96.38 137 GLN A CA 1
ATOM 1093 C C . GLN A 1 137 ? 14.517 -10.844 -13.040 1.00 96.38 137 GLN A C 1
ATOM 1095 O O . GLN A 1 137 ? 14.869 -9.855 -13.688 1.00 96.38 137 GLN A O 1
ATOM 1100 N N . GLN A 1 138 ? 13.762 -11.799 -13.585 1.00 95.94 138 GLN A N 1
ATOM 1101 C CA . GLN A 1 138 ? 13.318 -11.752 -14.980 1.00 95.94 138 GLN A CA 1
ATOM 1102 C C . GLN A 1 138 ? 12.427 -10.537 -15.263 1.00 95.94 138 GLN A C 1
ATOM 1104 O O . GLN A 1 138 ? 12.549 -9.905 -16.316 1.00 95.94 138 GLN A O 1
ATOM 1109 N N . GLN A 1 139 ? 11.533 -10.182 -14.341 1.00 96.06 139 GLN A N 1
ATOM 1110 C CA . GLN A 1 139 ? 10.678 -9.007 -14.493 1.00 96.06 139 GLN A CA 1
ATOM 1111 C C . GLN A 1 139 ? 11.489 -7.710 -14.395 1.00 96.06 139 GLN A C 1
ATOM 1113 O O . GLN A 1 139 ? 11.314 -6.826 -15.233 1.00 96.06 139 GLN A O 1
ATOM 1118 N N . CYS A 1 140 ? 12.443 -7.614 -13.465 1.00 96.31 140 CYS A N 1
ATOM 1119 C CA . CYS A 1 140 ? 13.362 -6.478 -13.396 1.00 96.31 140 CYS A CA 1
ATOM 1120 C C . CYS A 1 140 ? 14.153 -6.308 -14.706 1.00 96.31 140 CYS A C 1
ATOM 1122 O O . CYS A 1 140 ? 14.247 -5.191 -15.215 1.00 96.31 140 CYS A O 1
ATOM 1124 N N . GLN A 1 141 ? 14.632 -7.398 -15.317 1.00 96.75 141 GLN A N 1
ATOM 1125 C CA . GLN A 1 141 ? 15.312 -7.351 -16.620 1.00 96.75 141 GLN A CA 1
ATOM 1126 C C . GLN A 1 141 ? 14.411 -6.823 -17.744 1.00 96.75 141 GLN A C 1
ATOM 1128 O O . GLN A 1 141 ? 14.871 -6.058 -18.595 1.00 96.75 141 GLN A O 1
ATOM 1133 N N . LYS A 1 142 ? 13.123 -7.192 -17.757 1.00 95.81 142 LYS A N 1
ATOM 1134 C CA . LYS A 1 142 ? 12.147 -6.645 -18.716 1.00 95.81 142 LYS A CA 1
ATOM 1135 C C . LYS A 1 142 ? 11.951 -5.143 -18.505 1.00 95.81 142 LYS A C 1
ATOM 1137 O O . LYS A 1 142 ? 11.977 -4.388 -19.476 1.00 95.81 142 LYS A O 1
ATOM 1142 N N . LEU A 1 143 ? 11.832 -4.710 -17.249 1.00 96.38 143 LEU A N 1
ATOM 1143 C CA . LEU A 1 143 ? 11.647 -3.306 -16.869 1.00 96.38 143 LEU A CA 1
ATOM 1144 C C . LEU A 1 143 ? 12.865 -2.418 -17.175 1.00 96.38 143 LEU A C 1
ATOM 1146 O O . LEU A 1 143 ? 12.725 -1.201 -17.225 1.00 96.38 143 LEU A O 1
ATOM 1150 N N . LEU A 1 144 ? 14.045 -2.975 -17.475 1.00 96.31 144 LEU A N 1
ATOM 1151 C CA . LEU A 1 144 ? 15.175 -2.180 -17.988 1.00 96.31 144 LEU A CA 1
ATOM 1152 C C . LEU A 1 144 ? 14.866 -1.481 -19.318 1.00 96.31 144 LEU A C 1
ATOM 1154 O O . LEU A 1 144 ? 15.538 -0.512 -19.668 1.00 96.31 144 LEU A O 1
ATOM 1158 N N . LYS A 1 145 ? 13.878 -1.985 -20.065 1.00 95.94 145 LYS A N 1
ATOM 1159 C CA . LYS A 1 145 ? 13.408 -1.416 -21.334 1.00 95.94 145 LYS A CA 1
ATOM 1160 C C . LYS A 1 145 ? 12.177 -0.518 -21.160 1.00 95.94 145 LYS A C 1
ATOM 1162 O O . LYS A 1 145 ? 11.570 -0.148 -22.162 1.00 95.94 145 LYS A O 1
ATOM 1167 N N . ASP A 1 146 ? 11.779 -0.213 -19.924 1.00 96.62 146 ASP A N 1
ATOM 1168 C CA . ASP A 1 146 ? 10.610 0.623 -19.654 1.00 96.62 146 ASP A CA 1
ATOM 1169 C C . ASP A 1 146 ? 10.797 2.040 -20.227 1.00 96.62 146 ASP A C 1
ATOM 1171 O O . ASP A 1 146 ? 11.894 2.598 -20.120 1.00 96.62 146 ASP A O 1
ATOM 1175 N N . PRO A 1 147 ? 9.754 2.648 -20.827 1.00 94.81 147 PRO A N 1
ATOM 1176 C CA . PRO A 1 147 ? 9.834 4.025 -21.308 1.00 94.81 147 PRO A CA 1
ATOM 1177 C C . PRO A 1 147 ? 10.088 5.037 -20.181 1.00 94.81 147 PRO A C 1
ATOM 1179 O O . PRO A 1 147 ? 10.684 6.087 -20.430 1.00 94.81 147 PRO A O 1
ATOM 1182 N N . SER A 1 148 ? 9.672 4.741 -18.944 1.00 96.44 148 SER A N 1
ATOM 1183 C CA . SER A 1 148 ? 10.015 5.566 -17.791 1.00 96.44 148 SER A CA 1
ATOM 1184 C C . SER A 1 148 ? 11.461 5.323 -17.362 1.00 96.44 148 SER A C 1
ATOM 1186 O O . SER A 1 148 ? 11.843 4.240 -16.908 1.00 96.44 148 SER A O 1
ATOM 1188 N N . GLN A 1 149 ? 12.263 6.388 -17.401 1.00 96.38 149 GLN A N 1
ATOM 1189 C CA . GLN A 1 149 ? 13.632 6.365 -16.885 1.00 96.38 149 GLN A CA 1
ATOM 1190 C C . GLN A 1 149 ? 13.678 6.075 -15.377 1.00 96.38 149 GLN A C 1
ATOM 1192 O O . GLN A 1 149 ? 14.626 5.447 -14.895 1.00 96.38 149 GLN A O 1
ATOM 1197 N N . VAL A 1 150 ? 12.663 6.501 -14.618 1.00 96.69 150 VAL A N 1
ATOM 1198 C CA . VAL A 1 150 ? 12.571 6.251 -13.172 1.00 96.69 150 VAL A CA 1
ATOM 1199 C C . VAL A 1 150 ? 12.364 4.762 -12.908 1.00 96.69 150 VAL A C 1
ATOM 1201 O O . VAL A 1 150 ? 13.071 4.181 -12.079 1.00 96.69 150 VAL A O 1
ATOM 1204 N N . ILE A 1 151 ? 11.467 4.119 -13.656 1.00 97.12 151 ILE A N 1
ATOM 1205 C CA . ILE A 1 151 ? 11.212 2.679 -13.540 1.00 97.12 151 ILE A CA 1
ATOM 1206 C C . ILE A 1 151 ? 12.435 1.875 -13.973 1.00 97.12 151 ILE A C 1
ATOM 1208 O O . ILE A 1 151 ? 12.926 1.057 -13.193 1.00 97.12 151 ILE A O 1
ATOM 1212 N N . ALA A 1 152 ? 12.994 2.160 -15.152 1.00 96.88 152 ALA A N 1
ATOM 1213 C CA . ALA A 1 152 ? 14.157 1.443 -15.671 1.00 96.88 152 ALA A CA 1
ATOM 1214 C C . ALA A 1 152 ? 15.379 1.563 -14.743 1.00 96.88 152 ALA A C 1
ATOM 1216 O O . ALA A 1 152 ? 16.055 0.573 -14.450 1.00 96.88 152 ALA A O 1
ATOM 1217 N N . SER A 1 153 ? 15.651 2.764 -14.219 1.00 96.75 153 SER A N 1
ATOM 1218 C CA . SER A 1 153 ? 16.752 2.979 -13.272 1.00 96.75 153 SER A CA 1
ATOM 1219 C C . SER A 1 153 ? 16.511 2.317 -11.915 1.00 96.75 153 SER A C 1
ATOM 1221 O O . SER A 1 153 ? 17.468 1.851 -11.297 1.00 96.75 153 SER A O 1
ATOM 1223 N N . THR A 1 154 ? 15.258 2.231 -11.460 1.00 96.50 154 THR A N 1
ATOM 1224 C CA . THR A 1 154 ? 14.898 1.505 -10.236 1.00 96.50 154 THR A CA 1
ATOM 1225 C C . THR A 1 154 ? 15.082 0.000 -10.430 1.00 96.50 154 THR A C 1
ATOM 1227 O O . THR A 1 154 ? 15.751 -0.625 -9.613 1.00 96.50 154 THR 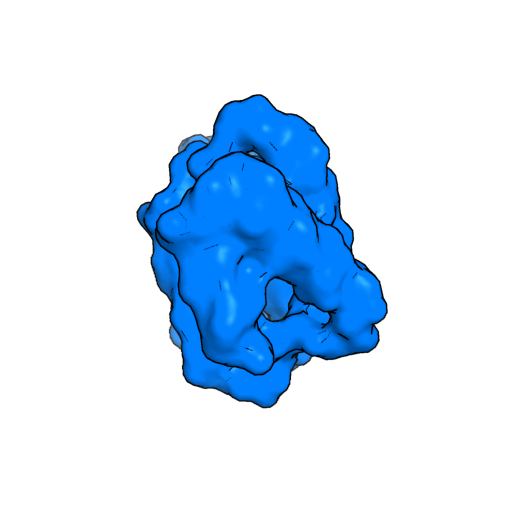A O 1
ATOM 1230 N N . ALA A 1 155 ? 14.594 -0.571 -11.535 1.00 96.50 155 ALA A N 1
ATOM 1231 C CA . ALA A 1 155 ? 14.757 -1.991 -11.864 1.00 96.50 155 ALA A CA 1
ATOM 1232 C C . ALA A 1 155 ? 16.231 -2.396 -11.998 1.00 96.50 155 ALA A C 1
ATOM 1234 O O . ALA A 1 155 ? 16.641 -3.447 -11.506 1.00 96.50 155 ALA A O 1
ATOM 1235 N N . LYS A 1 156 ? 17.063 -1.519 -12.574 1.00 96.56 156 LYS A N 1
ATOM 1236 C CA . LYS A 1 156 ? 18.513 -1.730 -12.691 1.00 96.56 156 LYS A CA 1
ATOM 1237 C C . LYS A 1 156 ? 19.202 -1.975 -11.350 1.00 96.56 156 LYS A C 1
ATOM 1239 O O . LYS A 1 156 ? 20.164 -2.732 -11.314 1.00 96.56 156 LYS A O 1
ATOM 1244 N N . ARG A 1 157 ? 18.715 -1.380 -10.255 1.00 95.62 157 ARG A N 1
ATOM 1245 C CA . ARG A 1 157 ? 19.275 -1.587 -8.904 1.00 95.62 157 ARG A CA 1
ATOM 1246 C C . ARG A 1 157 ? 19.061 -3.002 -8.373 1.00 95.62 157 ARG A C 1
ATOM 1248 O O . ARG A 1 157 ? 19.713 -3.369 -7.406 1.00 95.62 157 ARG A O 1
ATOM 1255 N N . TYR A 1 158 ? 18.142 -3.753 -8.973 1.00 93.00 158 TYR A N 1
ATOM 1256 C CA . TYR A 1 158 ? 17.757 -5.084 -8.521 1.00 93.00 158 TYR A CA 1
ATOM 1257 C C . TYR A 1 158 ? 18.197 -6.200 -9.475 1.00 93.00 158 TYR A C 1
ATOM 1259 O O . TYR A 1 158 ? 18.025 -7.356 -9.125 1.00 93.00 158 TYR A O 1
ATOM 1267 N N . CYS A 1 159 ? 18.776 -5.871 -10.638 1.00 86.62 159 CYS A N 1
ATOM 1268 C CA . CYS A 1 159 ? 19.248 -6.838 -11.644 1.00 86.62 159 CYS A CA 1
ATOM 1269 C C . CYS A 1 159 ? 20.710 -7.297 -11.457 1.00 86.62 159 CYS A C 1
ATOM 1271 O O . CYS A 1 159 ? 21.251 -7.949 -12.350 1.00 86.62 159 CYS A O 1
ATOM 1273 N N . SER A 1 160 ? 21.381 -6.859 -10.389 1.00 64.88 160 SER A N 1
ATOM 1274 C CA . SER A 1 160 ? 22.816 -7.070 -10.142 1.00 64.88 160 SER A CA 1
ATOM 1275 C C . SER A 1 160 ? 23.102 -8.274 -9.263 1.00 64.88 160 SER A C 1
ATOM 1277 O O . SER A 1 160 ? 22.406 -8.376 -8.229 1.00 64.88 160 SER A O 1
#